Protein AF-A0A960H5E8-F1 (afdb_monomer)

Sequence (111 aa):
LTPAGRAKLEHTYDDLASAAMRQLREIGGEEAVQTFARRRIDNILAGVADGPHDVESTADRVADALTRAGYATSTTKVKGPMQGIQICQHHCPVSHVAEEFPELCEAEQQA

Secondary structure (DSSP, 8-state):
--HHHHTTT-HHHHHHHHHHHHHHHHHHHHHHHHHHHHHHHHHHSTTGGGS--SHHHHHHHHHHHHHHTT-EEEEEEEPSSS-EEEEEEEE-TTHHHHHH-THHHHHHHH-

pLDDT: mean 89.27, std 11.64, range [52.84, 98.5]

Solvent-accessible surface area (backbone atoms only — not comparable to full-atom values): 6371 Å² total; per-residue (Å²): 131,53,75,74,65,57,67,74,79,51,59,74,60,44,55,51,49,40,52,51,51,50,52,43,32,73,77,51,34,68,64,43,45,43,50,49,24,41,53,52,46,53,61,49,50,57,70,45,82,76,53,69,90,50,69,64,61,35,49,48,42,47,31,51,30,41,35,76,70,54,25,46,49,42,72,44,80,45,87,61,103,60,82,46,75,43,80,46,75,80,40,62,76,53,52,74,40,31,74,82,39,52,47,44,57,52,32,58,74,73,107

Structure (mmCIF, N/CA/C/O backbone):
data_AF-A0A960H5E8-F1
#
_entry.id   AF-A0A960H5E8-F1
#
loop_
_atom_site.group_PDB
_atom_site.id
_atom_site.type_symbol
_atom_site.label_atom_id
_atom_site.label_alt_id
_atom_site.label_comp_id
_atom_site.label_asym_id
_atom_site.label_entity_id
_atom_site.label_seq_id
_atom_site.pdbx_PDB_ins_code
_atom_site.Cartn_x
_atom_site.Cartn_y
_atom_site.Cartn_z
_atom_site.occupancy
_atom_site.B_iso_or_equiv
_atom_site.auth_seq_id
_atom_site.auth_comp_id
_atom_site.auth_asym_id
_atom_site.auth_atom_id
_atom_site.pdbx_PDB_model_num
ATOM 1 N N . LEU A 1 1 ? -3.145 17.301 -9.242 1.00 52.84 1 LEU A N 1
ATOM 2 C CA . LEU A 1 1 ? -4.469 17.415 -8.580 1.00 52.84 1 LEU A CA 1
ATOM 3 C C . LEU A 1 1 ? -4.329 18.234 -7.302 1.00 52.84 1 LEU A C 1
ATOM 5 O O . LEU A 1 1 ? -3.393 17.989 -6.547 1.00 52.84 1 LEU A O 1
ATOM 9 N N . THR A 1 2 ? -5.201 19.218 -7.076 1.00 65.12 2 THR A N 1
ATOM 10 C CA . THR A 1 2 ? -5.228 19.978 -5.813 1.00 65.12 2 THR A CA 1
ATOM 11 C C . THR A 1 2 ? -5.865 19.132 -4.700 1.00 65.12 2 THR A C 1
ATOM 13 O O . THR A 1 2 ? -6.644 18.230 -5.016 1.00 65.12 2 THR A O 1
ATOM 16 N N . PRO A 1 3 ? -5.593 19.411 -3.411 1.00 58.41 3 PRO A N 1
ATOM 17 C CA . PRO A 1 3 ? -6.262 18.729 -2.297 1.00 58.41 3 PRO A CA 1
ATOM 18 C C . PRO A 1 3 ? -7.794 18.777 -2.409 1.00 58.41 3 PRO A C 1
ATOM 20 O O . PRO A 1 3 ? -8.460 17.758 -2.284 1.00 58.41 3 PRO A O 1
ATOM 23 N N . ALA A 1 4 ? -8.342 19.934 -2.794 1.00 53.66 4 ALA A N 1
ATOM 24 C CA . ALA A 1 4 ? -9.774 20.110 -3.043 1.00 53.66 4 ALA A CA 1
ATOM 25 C C . ALA A 1 4 ? -10.301 19.322 -4.262 1.00 53.66 4 ALA A C 1
ATOM 27 O O . ALA A 1 4 ? -11.484 19.003 -4.324 1.00 53.66 4 ALA A O 1
ATOM 28 N N . GLY A 1 5 ? -9.439 19.024 -5.241 1.00 61.91 5 GLY A N 1
ATOM 29 C CA . GLY A 1 5 ? -9.777 18.188 -6.394 1.00 61.91 5 GLY A CA 1
ATOM 30 C C . GLY A 1 5 ? -9.865 16.699 -6.050 1.00 61.91 5 GLY A C 1
ATOM 31 O O . GLY A 1 5 ? -10.713 16.015 -6.608 1.00 61.91 5 GLY A O 1
ATOM 32 N N . ARG A 1 6 ? -9.042 16.219 -5.105 1.00 59.91 6 ARG A N 1
ATOM 33 C CA . ARG A 1 6 ? -9.140 14.856 -4.545 1.00 59.91 6 ARG A CA 1
ATOM 34 C C . ARG A 1 6 ? -10.372 14.700 -3.646 1.00 59.91 6 ARG A C 1
ATOM 36 O O . ARG A 1 6 ? -11.086 13.712 -3.723 1.00 59.91 6 ARG A O 1
ATOM 43 N N . ALA A 1 7 ? -10.698 15.748 -2.890 1.00 56.59 7 ALA A N 1
ATOM 44 C CA . ALA A 1 7 ? -11.779 15.750 -1.906 1.00 56.59 7 ALA A CA 1
ATOM 45 C C . ALA A 1 7 ? -13.221 15.634 -2.459 1.00 56.59 7 ALA A C 1
ATOM 47 O O . ALA A 1 7 ? -14.183 15.588 -1.701 1.00 56.59 7 ALA A O 1
ATOM 48 N N . LYS A 1 8 ? -13.440 15.647 -3.779 1.00 55.84 8 LYS A N 1
ATOM 49 C CA . LYS A 1 8 ? -14.803 15.688 -4.349 1.00 55.84 8 LYS A CA 1
ATOM 50 C C . LYS A 1 8 ? -15.371 14.340 -4.790 1.00 55.84 8 LYS A C 1
ATOM 52 O O . LYS A 1 8 ? -16.547 14.303 -5.140 1.00 55.84 8 LYS A O 1
ATOM 57 N N . LEU A 1 9 ? -14.576 13.269 -4.805 1.00 54.38 9 LEU A N 1
ATOM 58 C CA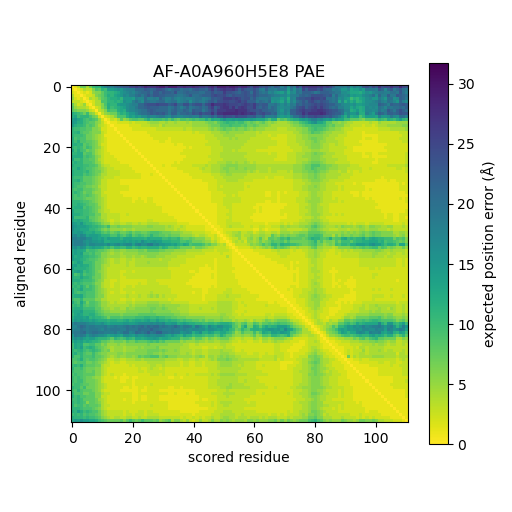 . LEU A 1 9 ? -14.966 12.004 -5.444 1.00 54.38 9 LEU A CA 1
ATOM 59 C C . LEU A 1 9 ? -14.835 10.756 -4.545 1.00 54.38 9 LEU A C 1
ATOM 61 O O . LEU A 1 9 ? -15.449 9.747 -4.875 1.00 54.38 9 LEU A O 1
ATOM 65 N N . GLU A 1 10 ? -14.101 10.807 -3.421 1.00 57.44 10 GLU A N 1
ATOM 66 C CA . GLU A 1 10 ? -13.531 9.577 -2.815 1.00 57.44 10 GLU A CA 1
ATOM 67 C C . GLU A 1 10 ? -13.783 9.378 -1.300 1.00 57.44 10 GLU A C 1
ATOM 69 O O . GLU A 1 10 ? -13.540 8.296 -0.773 1.00 57.44 10 GLU A O 1
ATOM 74 N N . HIS A 1 11 ? -14.366 10.353 -0.589 1.00 63.03 11 HIS A N 1
ATOM 75 C CA . HIS A 1 11 ? -14.387 10.329 0.886 1.00 63.03 11 HIS A CA 1
ATOM 76 C C . HIS A 1 11 ? -15.181 9.191 1.544 1.00 63.03 11 HIS A C 1
ATOM 78 O O . HIS A 1 11 ? -14.735 8.666 2.555 1.00 63.03 11 HIS A O 1
ATOM 84 N N . THR A 1 12 ? -16.327 8.758 1.006 1.00 72.81 12 THR A N 1
ATOM 85 C CA . THR A 1 12 ? -17.149 7.764 1.728 1.00 72.81 12 THR A CA 1
ATOM 86 C C . THR A 1 12 ? -16.499 6.382 1.791 1.00 72.81 12 THR A C 1
ATOM 88 O O . THR A 1 12 ? -16.753 5.627 2.728 1.00 72.81 12 THR A O 1
ATOM 91 N N . TYR A 1 13 ? -15.685 6.030 0.791 1.00 81.25 13 TYR A N 1
ATOM 92 C CA . TYR A 1 13 ? -14.963 4.759 0.779 1.00 81.25 13 TYR A CA 1
ATOM 93 C C . TYR A 1 13 ? -13.716 4.810 1.654 1.00 81.25 13 TYR A C 1
ATOM 95 O O . TYR A 1 13 ? -13.454 3.836 2.357 1.00 81.25 13 TYR A O 1
ATOM 103 N N . ASP A 1 14 ? -13.013 5.942 1.682 1.00 85.00 14 ASP A N 1
ATOM 104 C CA . ASP A 1 14 ? -11.876 6.130 2.583 1.00 85.00 14 ASP A CA 1
ATOM 105 C C . ASP A 1 14 ? -12.322 6.139 4.048 1.00 85.00 14 ASP A C 1
ATOM 107 O O . ASP A 1 14 ? -11.700 5.482 4.876 1.00 85.00 14 ASP A O 1
ATOM 111 N N . ASP A 1 15 ? -13.448 6.785 4.366 1.00 88.38 15 ASP A N 1
ATOM 112 C CA . ASP A 1 15 ? -14.023 6.771 5.716 1.00 88.38 15 ASP A CA 1
ATOM 113 C C . ASP A 1 15 ? -14.346 5.340 6.172 1.00 88.38 15 ASP A C 1
ATOM 115 O O . ASP A 1 15 ? -14.029 4.943 7.299 1.00 88.38 15 ASP A O 1
ATOM 119 N N . LEU A 1 16 ? -14.953 4.543 5.283 1.00 93.00 16 LEU A N 1
ATOM 120 C CA . LEU A 1 16 ? -15.242 3.134 5.546 1.00 93.00 16 LEU A CA 1
ATOM 121 C C . LEU A 1 16 ? -13.954 2.315 5.704 1.00 93.00 16 LEU A C 1
ATOM 123 O O . LEU A 1 16 ? -13.866 1.489 6.613 1.00 93.00 16 LEU A O 1
ATOM 127 N N . ALA A 1 17 ? -12.955 2.540 4.850 1.00 94.19 17 ALA A N 1
ATOM 128 C CA . ALA A 1 17 ? -11.670 1.852 4.914 1.00 94.19 17 ALA A CA 1
ATOM 129 C C . ALA A 1 17 ? -10.921 2.181 6.215 1.00 94.19 17 ALA A C 1
ATOM 131 O O . ALA A 1 17 ? -10.480 1.265 6.908 1.00 94.19 17 ALA A O 1
ATOM 132 N N . SER A 1 18 ? -10.854 3.453 6.608 1.00 95.31 18 SER A N 1
ATOM 133 C CA . SER A 1 18 ? -10.258 3.885 7.876 1.00 95.31 18 SER A CA 1
ATOM 134 C C . SER A 1 18 ? -11.022 3.334 9.080 1.00 95.31 18 SER A C 1
ATOM 136 O O . SER A 1 18 ? -10.412 2.919 10.064 1.00 95.31 18 SER A O 1
ATOM 138 N N . ALA A 1 19 ? -12.357 3.266 9.026 1.00 96.56 19 ALA A N 1
ATOM 139 C CA . ALA A 1 19 ? -13.147 2.607 10.069 1.00 96.56 19 ALA A CA 1
ATOM 140 C C . ALA A 1 19 ? -12.826 1.103 10.176 1.00 96.56 19 ALA A C 1
ATOM 142 O O . ALA A 1 19 ? -12.635 0.592 11.279 1.00 96.56 19 ALA A O 1
ATOM 143 N N . ALA A 1 20 ? -12.703 0.401 9.046 1.00 97.81 20 ALA A N 1
ATOM 144 C CA . ALA A 1 20 ? -12.335 -1.014 9.029 1.00 97.81 20 ALA A CA 1
ATOM 145 C C . ALA A 1 20 ? -10.912 -1.254 9.563 1.00 97.81 20 ALA A C 1
ATOM 147 O O . ALA A 1 20 ? -10.693 -2.186 10.334 1.00 97.81 20 ALA A O 1
ATOM 148 N N . MET A 1 21 ? -9.956 -0.395 9.202 1.00 98.00 21 MET A N 1
ATOM 149 C CA . MET A 1 21 ? -8.570 -0.469 9.675 1.00 98.00 21 MET A CA 1
ATOM 150 C C . MET A 1 21 ? -8.453 -0.186 11.178 1.00 98.00 21 MET A C 1
ATOM 152 O O . MET A 1 21 ? -7.717 -0.887 11.874 1.00 98.00 21 MET A O 1
ATOM 156 N N . ARG A 1 22 ? -9.232 0.767 11.714 1.00 98.38 22 ARG A N 1
ATOM 157 C CA . ARG A 1 22 ? -9.340 0.983 13.168 1.00 98.38 22 ARG A CA 1
ATOM 158 C C . ARG A 1 22 ? -9.863 -0.264 13.871 1.00 98.38 22 ARG A C 1
ATOM 160 O O . ARG A 1 22 ? -9.236 -0.725 14.819 1.00 98.38 22 ARG A O 1
ATOM 167 N N . GLN A 1 23 ? -10.935 -0.865 13.356 1.00 98.50 23 GLN A N 1
ATOM 168 C CA . GLN A 1 23 ? -11.487 -2.094 13.926 1.00 98.50 23 GLN A CA 1
ATOM 169 C C . GLN A 1 23 ? -10.487 -3.261 13.877 1.00 98.50 23 GLN A C 1
ATOM 171 O O . GLN A 1 23 ? -10.398 -4.044 14.822 1.00 98.50 23 GLN A O 1
ATOM 176 N N . LEU A 1 24 ? -9.715 -3.378 12.791 1.00 98.50 24 LEU A N 1
ATOM 177 C CA . LEU A 1 24 ? -8.649 -4.373 12.670 1.00 98.50 24 LEU A CA 1
ATOM 178 C C . LEU A 1 24 ? -7.577 -4.170 13.748 1.00 98.50 24 LEU A C 1
ATO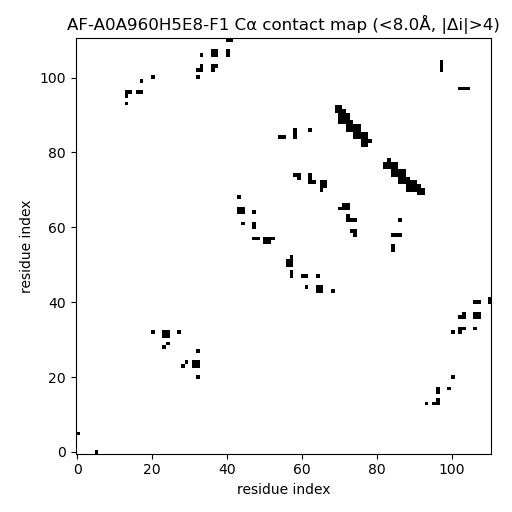M 180 O O . LEU A 1 24 ? -7.185 -5.138 14.399 1.00 98.50 24 LEU A O 1
ATOM 184 N N . ARG A 1 25 ? -7.145 -2.921 13.962 1.00 98.38 25 ARG A N 1
ATOM 185 C CA . ARG A 1 25 ? -6.183 -2.557 15.009 1.00 98.38 25 ARG A CA 1
ATOM 186 C C . ARG A 1 25 ? -6.734 -2.839 16.409 1.00 98.38 25 ARG A C 1
ATOM 188 O O . ARG A 1 25 ? -6.001 -3.337 17.254 1.00 98.38 25 ARG A O 1
ATOM 195 N N . GLU A 1 26 ? -8.014 -2.574 16.658 1.00 98.44 26 GLU A N 1
ATOM 196 C CA . GLU A 1 26 ? -8.656 -2.856 17.950 1.00 98.44 26 GLU A CA 1
ATOM 197 C C . GLU A 1 26 ? -8.725 -4.356 18.264 1.00 98.44 26 GLU A C 1
ATOM 199 O O . GLU A 1 26 ? -8.471 -4.763 19.396 1.00 98.44 26 GLU A O 1
ATOM 204 N N . ILE A 1 27 ? -9.063 -5.187 17.274 1.00 98.38 27 ILE A N 1
ATOM 205 C CA . ILE A 1 27 ? -9.228 -6.636 17.470 1.00 98.38 27 ILE A CA 1
ATOM 206 C C . ILE A 1 27 ? -7.877 -7.365 17.470 1.00 98.38 27 ILE A C 1
ATOM 208 O O . ILE A 1 27 ? -7.693 -8.316 18.227 1.00 98.38 27 ILE A O 1
ATOM 212 N N . GLY A 1 28 ? -6.958 -6.965 16.589 1.00 96.94 28 GLY A N 1
ATOM 213 C CA . GLY A 1 28 ? -5.723 -7.698 16.292 1.00 96.94 28 GLY A CA 1
ATOM 214 C C . GLY A 1 28 ? -4.426 -6.970 16.647 1.00 96.94 28 GLY A C 1
ATOM 215 O O . GLY A 1 28 ? -3.350 -7.520 16.423 1.00 96.94 28 GLY A O 1
ATOM 216 N N . GLY A 1 29 ? -4.502 -5.754 17.187 1.00 98.06 29 GLY A N 1
ATOM 217 C CA . GLY A 1 29 ? -3.336 -4.936 17.512 1.00 98.06 29 GLY A CA 1
ATOM 218 C C . GLY A 1 29 ? -2.605 -4.382 16.284 1.00 98.06 29 GLY A C 1
ATOM 219 O O . GLY A 1 29 ? -3.059 -4.488 15.143 1.00 98.06 29 GLY A O 1
ATOM 220 N N . GLU A 1 30 ? -1.439 -3.781 16.527 1.00 97.06 30 GLU A N 1
ATOM 221 C CA . GLU A 1 30 ? -0.580 -3.205 15.481 1.00 97.06 30 GLU A CA 1
ATOM 222 C C . GLU A 1 30 ? 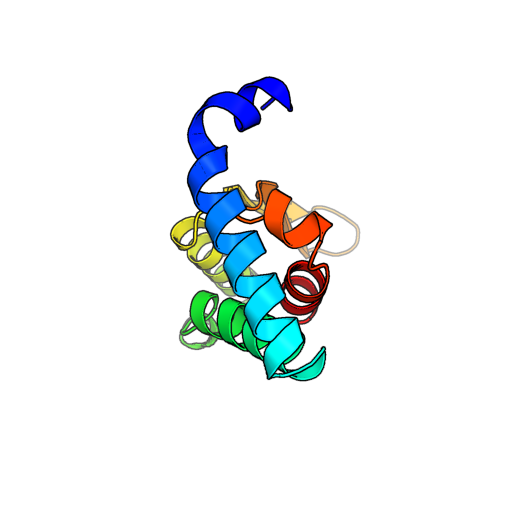-0.063 -4.265 14.496 1.00 97.06 30 GLU A C 1
ATOM 224 O O . GLU A 1 30 ? -0.015 -4.026 13.290 1.00 97.06 30 GLU A O 1
ATOM 229 N N . GLU A 1 31 ? 0.247 -5.473 14.978 1.00 97.62 31 GLU A N 1
ATOM 230 C CA . GLU A 1 31 ? 0.739 -6.573 14.138 1.00 97.62 31 GLU A CA 1
ATOM 231 C C . GLU A 1 31 ? -0.280 -6.971 13.058 1.00 97.62 31 GLU A C 1
ATOM 233 O O . GLU A 1 31 ? 0.094 -7.278 11.922 1.00 97.62 31 GLU A O 1
ATOM 238 N N . ALA A 1 32 ? -1.581 -6.921 13.366 1.00 98.38 32 ALA A N 1
ATOM 239 C CA . ALA A 1 32 ? -2.625 -7.204 12.386 1.00 98.38 32 ALA A CA 1
ATOM 240 C C . ALA A 1 32 ? -2.654 -6.163 11.257 1.00 98.38 32 ALA A C 1
ATOM 242 O O . ALA A 1 32 ? -2.832 -6.529 10.093 1.00 98.38 32 ALA A O 1
ATOM 243 N N . VAL A 1 33 ? -2.425 -4.886 11.582 1.00 98.44 33 VAL A N 1
ATOM 244 C CA . VAL A 1 33 ? -2.329 -3.799 10.598 1.00 98.44 33 VAL A CA 1
ATOM 245 C C . VAL A 1 33 ? -1.091 -3.974 9.719 1.00 98.44 33 VAL A C 1
ATOM 247 O O . VAL A 1 33 ? -1.209 -3.939 8.494 1.00 98.44 33 VAL A O 1
ATOM 250 N N . GLN A 1 34 ? 0.073 -4.248 10.314 1.00 98.31 34 GLN A N 1
ATOM 251 C CA . GLN A 1 34 ? 1.318 -4.507 9.576 1.00 98.31 34 GLN A CA 1
ATOM 252 C C . GLN A 1 34 ? 1.183 -5.723 8.652 1.00 98.31 34 GLN A C 1
ATOM 254 O O . GLN A 1 34 ? 1.552 -5.678 7.477 1.00 98.31 34 GLN A O 1
ATOM 259 N N . THR A 1 35 ? 0.579 -6.802 9.153 1.00 98.50 35 THR A N 1
ATOM 260 C CA . THR A 1 35 ? 0.316 -8.017 8.374 1.00 98.50 35 THR A CA 1
ATOM 261 C C . THR A 1 35 ? -0.623 -7.735 7.206 1.00 98.50 35 THR A C 1
ATOM 263 O O . THR A 1 35 ? -0.394 -8.216 6.094 1.00 98.50 35 THR A O 1
ATOM 266 N N . PHE A 1 36 ? -1.683 -6.958 7.433 1.00 98.44 36 PHE A N 1
ATOM 267 C CA . PHE A 1 36 ? -2.593 -6.545 6.372 1.00 98.44 36 PHE A CA 1
ATOM 268 C C . PHE A 1 36 ? -1.873 -5.707 5.311 1.00 98.44 36 PHE A C 1
ATOM 270 O O . PHE A 1 36 ? -1.983 -6.016 4.123 1.00 98.44 36 PHE A O 1
ATOM 277 N N . ALA A 1 37 ? -1.101 -4.701 5.728 1.00 98.25 37 ALA A N 1
ATOM 278 C CA . ALA A 1 37 ? -0.337 -3.838 4.835 1.00 98.25 37 ALA A CA 1
ATOM 279 C C . ALA A 1 37 ? 0.627 -4.645 3.957 1.00 98.25 37 ALA A C 1
ATOM 281 O O . ALA A 1 37 ? 0.614 -4.503 2.731 1.00 98.25 37 ALA A O 1
ATOM 282 N N . ARG A 1 38 ? 1.380 -5.573 4.565 1.00 98.19 38 ARG A N 1
ATOM 283 C CA . ARG A 1 38 ? 2.306 -6.446 3.840 1.00 98.19 38 ARG A CA 1
ATOM 284 C C . ARG A 1 38 ? 1.588 -7.339 2.832 1.00 98.19 38 ARG A C 1
ATOM 286 O O . ARG A 1 38 ? 1.945 -7.353 1.659 1.00 98.19 38 ARG A O 1
ATOM 293 N N . ARG A 1 39 ? 0.516 -8.018 3.250 1.00 98.12 39 ARG A N 1
ATOM 294 C CA . ARG A 1 39 ? -0.284 -8.860 2.342 1.00 98.12 39 ARG A CA 1
ATOM 295 C C . ARG A 1 39 ? -0.876 -8.062 1.189 1.00 98.12 39 ARG A C 1
ATOM 297 O O . ARG A 1 39 ? -0.968 -8.574 0.078 1.00 98.12 39 ARG A O 1
ATOM 304 N N . ARG A 1 40 ? -1.303 -6.823 1.439 1.00 97.19 40 ARG A N 1
ATOM 305 C CA . ARG A 1 40 ? -1.867 -5.961 0.402 1.00 97.19 40 ARG A CA 1
ATOM 306 C C . ARG A 1 40 ? -0.839 -5.676 -0.691 1.00 97.19 40 ARG A C 1
ATOM 308 O O . ARG A 1 40 ? -1.169 -5.873 -1.857 1.00 97.19 40 ARG A O 1
ATOM 315 N N . ILE A 1 41 ? 0.372 -5.239 -0.339 1.00 97.25 41 ILE A N 1
ATOM 316 C CA . ILE A 1 41 ? 1.399 -4.952 -1.351 1.00 97.25 41 ILE A CA 1
ATOM 317 C C . ILE A 1 41 ? 1.899 -6.227 -2.039 1.00 97.25 41 ILE A C 1
ATOM 319 O O . ILE A 1 41 ? 2.019 -6.235 -3.262 1.00 97.25 41 ILE A O 1
ATOM 323 N N . ASP A 1 42 ? 2.070 -7.326 -1.300 1.00 97.44 42 ASP A N 1
ATOM 324 C CA . ASP A 1 42 ? 2.464 -8.618 -1.875 1.00 97.44 42 ASP A CA 1
ATOM 325 C C . ASP A 1 42 ? 1.443 -9.089 -2.928 1.00 97.44 42 ASP A C 1
ATOM 327 O O . ASP A 1 42 ? 1.816 -9.554 -4.003 1.00 97.44 42 ASP A O 1
ATOM 331 N N . ASN A 1 43 ? 0.143 -8.903 -2.663 1.00 97.62 43 ASN A N 1
ATOM 332 C CA . ASN A 1 43 ? -0.917 -9.214 -3.624 1.00 97.62 43 ASN A CA 1
ATOM 333 C C . ASN A 1 43 ? -0.895 -8.29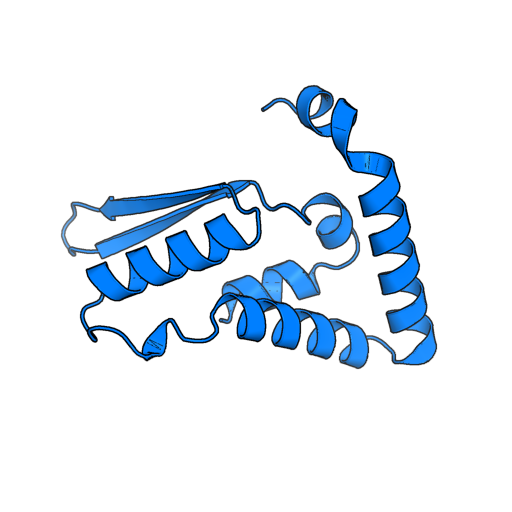6 -4.853 1.00 97.62 43 ASN A C 1
ATOM 335 O O . ASN A 1 43 ? -1.195 -8.754 -5.954 1.00 97.62 43 ASN A O 1
ATOM 339 N N . ILE A 1 44 ? -0.561 -7.011 -4.688 1.00 96.94 44 ILE A N 1
ATOM 340 C CA . ILE A 1 44 ? -0.437 -6.075 -5.815 1.00 96.94 44 ILE A CA 1
ATOM 341 C C . ILE A 1 44 ? 0.729 -6.486 -6.716 1.00 96.94 44 ILE A C 1
ATOM 343 O O . ILE A 1 44 ? 0.578 -6.515 -7.935 1.00 96.94 44 ILE A O 1
ATOM 347 N N . LEU A 1 45 ? 1.873 -6.830 -6.122 1.00 96.00 45 LEU A N 1
ATOM 348 C CA . LEU A 1 45 ? 3.095 -7.202 -6.839 1.00 96.00 45 LEU A CA 1
ATOM 349 C C . LEU A 1 45 ? 3.139 -8.683 -7.247 1.00 96.00 45 LEU A C 1
ATOM 351 O O . LEU A 1 45 ? 4.135 -9.143 -7.812 1.00 96.00 45 LEU A O 1
ATOM 355 N N . ALA A 1 46 ? 2.065 -9.435 -7.000 1.00 95.38 46 ALA A N 1
ATOM 356 C CA . ALA A 1 46 ? 1.977 -10.837 -7.371 1.00 95.38 46 ALA A CA 1
ATOM 357 C C . ALA A 1 46 ? 2.241 -11.024 -8.878 1.00 95.38 46 ALA A C 1
ATOM 359 O O . ALA A 1 46 ? 1.635 -10.372 -9.730 1.00 95.38 46 ALA A O 1
ATOM 360 N N . GLY A 1 47 ? 3.174 -11.920 -9.202 1.00 89.81 47 GLY A N 1
ATOM 361 C CA . GLY A 1 47 ? 3.565 -12.243 -10.577 1.00 89.81 47 GLY A CA 1
ATOM 362 C C . GLY A 1 47 ? 4.528 -11.254 -11.243 1.00 89.81 47 GLY A C 1
ATOM 363 O O . GLY A 1 47 ? 4.962 -11.487 -12.370 1.00 89.81 47 GLY A O 1
ATOM 364 N N . VAL A 1 48 ? 4.943 -10.173 -10.569 1.00 92.19 48 VAL A N 1
ATOM 365 C CA . VAL A 1 48 ? 5.976 -9.263 -11.105 1.00 92.19 48 VAL A CA 1
ATOM 366 C C . VAL A 1 48 ? 7.304 -9.998 -11.333 1.00 92.19 48 VAL A C 1
ATOM 368 O O . VAL A 1 48 ? 8.004 -9.719 -12.310 1.00 92.19 48 VAL A O 1
ATOM 371 N N . ALA A 1 49 ? 7.646 -10.958 -10.472 1.00 87.19 49 ALA A N 1
ATOM 372 C CA . ALA A 1 49 ? 8.889 -11.726 -10.556 1.00 87.19 49 ALA A CA 1
ATOM 373 C C . ALA A 1 49 ? 8.906 -12.786 -11.677 1.00 87.19 49 ALA A C 1
ATOM 375 O O . ALA A 1 49 ? 9.979 -13.284 -12.007 1.00 87.19 49 ALA A O 1
ATOM 376 N N . ASP A 1 50 ? 7.757 -13.094 -12.288 1.00 89.44 50 ASP A N 1
ATOM 377 C CA . ASP A 1 50 ? 7.632 -14.172 -13.284 1.00 89.44 50 ASP A CA 1
ATOM 378 C C . ASP A 1 50 ? 8.115 -13.760 -14.688 1.00 89.44 50 ASP A C 1
ATOM 380 O O . ASP A 1 50 ? 8.225 -14.588 -15.593 1.00 89.44 50 ASP A O 1
ATOM 384 N N . GLY A 1 51 ? 8.375 -12.466 -14.898 1.00 83.19 51 GLY A N 1
ATOM 385 C CA . GLY A 1 51 ? 8.862 -11.926 -16.166 1.00 83.19 51 GLY A CA 1
ATOM 386 C C . GLY A 1 51 ? 10.394 -11.895 -16.288 1.00 83.19 51 GLY A C 1
ATOM 387 O O . GLY A 1 51 ? 11.113 -12.358 -15.404 1.00 83.19 51 GLY A O 1
ATOM 388 N N . PRO A 1 52 ? 10.921 -11.298 -17.374 1.00 83.69 52 PRO A N 1
ATOM 389 C CA . PRO A 1 52 ? 12.358 -11.111 -17.568 1.00 83.69 52 PRO A CA 1
ATOM 390 C C . PRO A 1 52 ? 13.043 -10.454 -16.363 1.00 83.69 52 PRO A C 1
ATOM 392 O O . PRO A 1 52 ? 12.499 -9.516 -15.770 1.00 83.69 52 PRO A O 1
ATOM 395 N N . HIS A 1 53 ? 14.247 -10.934 -16.039 1.00 84.94 53 HIS A N 1
ATOM 396 C CA . HIS A 1 53 ? 15.026 -10.522 -14.864 1.00 84.94 53 HIS A CA 1
ATOM 397 C C . HIS A 1 53 ? 15.850 -9.240 -15.062 1.00 84.94 53 HIS A C 1
ATOM 399 O O . HIS A 1 53 ? 16.682 -8.913 -14.217 1.00 84.94 53 HIS A O 1
ATOM 405 N N . ASP A 1 54 ? 15.668 -8.512 -16.166 1.00 90.81 54 ASP A N 1
ATOM 406 C CA . ASP A 1 54 ? 16.302 -7.206 -16.308 1.00 90.81 54 ASP A CA 1
ATOM 407 C C . ASP A 1 54 ? 15.559 -6.141 -15.483 1.00 90.81 54 ASP A C 1
ATOM 409 O O . ASP A 1 54 ? 14.345 -6.210 -15.255 1.00 90.81 54 ASP A O 1
ATOM 413 N N . VAL A 1 55 ? 16.322 -5.160 -14.997 1.00 89.69 55 VAL A N 1
ATOM 414 C CA . VAL A 1 55 ? 15.830 -4.129 -14.071 1.00 89.69 55 VAL A CA 1
ATOM 415 C C . VAL A 1 55 ? 14.757 -3.256 -14.720 1.00 89.69 55 VAL A C 1
ATOM 417 O O . VAL A 1 55 ? 13.824 -2.845 -14.037 1.00 89.69 55 VAL A O 1
ATOM 420 N N . GLU A 1 56 ? 14.856 -2.999 -16.027 1.00 90.94 56 GLU A N 1
ATOM 421 C CA . GLU A 1 56 ? 13.911 -2.148 -16.753 1.00 90.94 56 GLU A CA 1
ATOM 422 C C . GLU A 1 56 ? 12.550 -2.803 -16.883 1.00 90.94 56 GLU A C 1
ATOM 424 O O . GLU A 1 56 ? 11.562 -2.268 -16.381 1.00 90.94 56 GLU A O 1
ATOM 429 N N . SER A 1 57 ? 12.521 -4.014 -17.428 1.00 92.12 57 SER A N 1
ATOM 430 C CA . SER A 1 57 ? 11.293 -4.788 -17.538 1.00 92.12 57 SER A CA 1
ATOM 431 C C . SER A 1 57 ? 10.669 -5.056 -16.169 1.00 92.12 57 SER A C 1
ATOM 433 O O . SER A 1 57 ? 9.448 -5.118 -16.053 1.00 92.12 57 SER A O 1
ATOM 435 N N . THR A 1 58 ? 11.479 -5.245 -15.123 1.00 93.38 58 THR A N 1
ATOM 436 C CA . THR A 1 58 ? 10.963 -5.438 -13.760 1.00 93.38 58 THR A CA 1
ATOM 437 C C . THR A 1 58 ? 10.327 -4.157 -13.224 1.00 93.38 58 THR A C 1
ATOM 439 O O . THR A 1 58 ? 9.207 -4.210 -12.720 1.00 93.38 58 THR A O 1
ATOM 442 N N . ALA A 1 59 ? 10.987 -3.006 -13.379 1.00 93.56 59 ALA A N 1
ATOM 443 C CA . ALA A 1 59 ? 10.455 -1.719 -12.939 1.00 93.56 59 ALA A CA 1
ATOM 444 C C . ALA A 1 59 ? 9.149 -1.351 -13.661 1.00 93.56 59 ALA A C 1
ATOM 446 O O . ALA A 1 59 ? 8.210 -0.887 -13.015 1.00 93.56 59 ALA A O 1
ATOM 447 N N . ASP A 1 60 ? 9.060 -1.613 -14.968 1.00 94.00 60 ASP A N 1
ATOM 448 C CA . ASP A 1 60 ? 7.835 -1.392 -15.742 1.00 94.00 60 ASP A CA 1
ATOM 449 C C . ASP A 1 60 ? 6.694 -2.294 -15.247 1.00 94.00 60 ASP A C 1
ATOM 451 O O . ASP A 1 60 ? 5.587 -1.816 -15.009 1.00 94.00 60 ASP A O 1
ATOM 455 N N . ARG A 1 61 ? 6.966 -3.579 -14.967 1.00 95.25 61 ARG A N 1
ATOM 456 C CA . ARG A 1 61 ? 5.956 -4.492 -14.398 1.00 95.25 61 ARG A CA 1
ATOM 457 C C . ARG A 1 61 ? 5.484 -4.069 -13.008 1.00 95.25 61 ARG A C 1
ATOM 459 O O . ARG A 1 61 ? 4.294 -4.202 -12.722 1.00 95.25 61 ARG A O 1
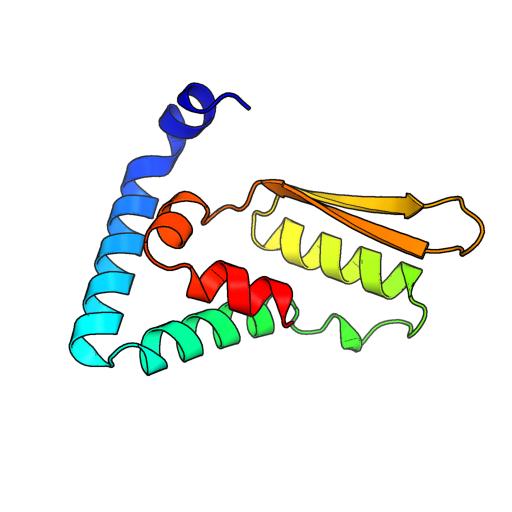ATOM 466 N N . VAL A 1 62 ? 6.381 -3.562 -12.157 1.00 95.12 62 VAL A N 1
ATOM 467 C CA . VAL A 1 62 ? 6.010 -2.986 -10.851 1.00 95.12 62 VAL A CA 1
ATOM 468 C C . VAL A 1 62 ? 5.101 -1.775 -11.053 1.00 95.12 62 VAL A C 1
ATOM 470 O O . VAL A 1 62 ? 4.037 -1.697 -10.438 1.00 95.12 62 VAL A O 1
ATOM 473 N N . ALA A 1 63 ? 5.480 -0.846 -11.935 1.00 95.00 63 ALA A N 1
ATOM 474 C CA . ALA A 1 63 ? 4.678 0.340 -12.212 1.00 95.00 63 ALA A CA 1
ATOM 475 C C . ALA A 1 63 ? 3.287 -0.029 -12.750 1.00 95.00 63 ALA A C 1
ATOM 477 O O . ALA A 1 63 ? 2.295 0.513 -12.263 1.00 95.00 63 ALA A O 1
ATOM 478 N N . ASP A 1 64 ? 3.196 -0.992 -13.667 1.00 95.19 64 ASP A N 1
ATOM 479 C CA . ASP A 1 64 ? 1.930 -1.490 -14.207 1.00 95.19 64 ASP A CA 1
ATOM 480 C C . ASP A 1 64 ? 1.061 -2.168 -13.141 1.00 95.19 64 ASP A C 1
ATOM 482 O O . ASP A 1 64 ? -0.159 -1.986 -13.117 1.00 95.19 64 ASP A O 1
ATOM 486 N N . ALA A 1 65 ? 1.668 -2.959 -12.252 1.00 96.38 65 ALA A N 1
ATOM 487 C CA . ALA A 1 65 ? 0.971 -3.604 -11.144 1.00 96.38 65 ALA A CA 1
ATOM 488 C C . ALA A 1 65 ? 0.352 -2.573 -10.192 1.00 96.38 65 ALA A C 1
ATOM 490 O O . ALA A 1 65 ? -0.840 -2.649 -9.885 1.00 96.38 65 ALA A O 1
ATOM 491 N N . LEU A 1 66 ? 1.127 -1.555 -9.813 1.00 95.50 66 LEU A N 1
ATOM 492 C CA . LEU A 1 66 ? 0.644 -0.428 -9.019 1.00 95.50 66 LEU A CA 1
ATOM 493 C C . LEU A 1 66 ? -0.459 0.346 -9.761 1.00 95.50 66 LEU A C 1
ATOM 495 O O . LEU A 1 66 ? -1.492 0.653 -9.167 1.00 95.50 66 LEU A O 1
ATOM 499 N N . THR A 1 67 ? -0.311 0.592 -11.069 1.00 94.50 67 THR A N 1
ATOM 500 C CA . THR A 1 67 ? -1.349 1.261 -11.875 1.00 94.50 67 THR A CA 1
ATOM 501 C C . THR A 1 67 ? -2.665 0.485 -11.871 1.00 94.50 67 THR A C 1
ATOM 503 O O . THR A 1 67 ? -3.725 1.070 -11.645 1.00 94.50 67 THR A O 1
ATOM 506 N N . ARG A 1 68 ? -2.627 -0.845 -12.036 1.00 94.75 68 ARG A N 1
ATOM 507 C CA . ARG A 1 68 ? -3.830 -1.694 -11.935 1.00 94.75 68 ARG A CA 1
ATOM 508 C C . ARG A 1 68 ? -4.474 -1.653 -10.549 1.00 94.75 68 ARG A C 1
ATOM 510 O O . ARG A 1 68 ? -5.686 -1.813 -10.448 1.00 94.75 68 ARG A O 1
ATOM 517 N N . ALA A 1 69 ? -3.685 -1.417 -9.504 1.00 93.44 69 ALA A N 1
ATOM 518 C CA . ALA A 1 69 ? -4.162 -1.244 -8.136 1.00 93.44 69 ALA A CA 1
ATOM 519 C C . ALA A 1 69 ? -4.669 0.182 -7.825 1.00 93.44 69 ALA A C 1
ATOM 521 O O . ALA A 1 69 ? -5.004 0.466 -6.676 1.00 93.44 69 ALA A O 1
ATOM 522 N N . GLY A 1 70 ? -4.736 1.076 -8.820 1.00 90.94 70 GLY A N 1
ATOM 523 C CA . GLY A 1 70 ? -5.264 2.438 -8.681 1.00 90.94 70 GLY A CA 1
ATOM 524 C C . GLY A 1 70 ? -4.212 3.509 -8.382 1.00 90.94 70 GLY A C 1
ATOM 525 O O . GLY A 1 70 ? -4.561 4.663 -8.146 1.00 90.94 70 GLY A O 1
ATOM 526 N N . TYR A 1 71 ? -2.925 3.162 -8.396 1.00 92.25 71 TYR A N 1
ATOM 527 C CA . TYR A 1 71 ? -1.845 4.132 -8.237 1.00 92.25 71 TYR A CA 1
ATOM 528 C C . TYR A 1 71 ? -1.632 4.890 -9.544 1.00 92.25 71 TYR A C 1
ATOM 530 O O . TYR A 1 71 ? -1.756 4.335 -10.630 1.00 92.25 71 TYR A O 1
ATOM 538 N N . ALA A 1 72 ? -1.244 6.161 -9.462 1.00 92.25 72 ALA A N 1
ATOM 539 C CA . ALA A 1 72 ? -0.769 6.878 -10.642 1.00 92.25 72 ALA A CA 1
ATOM 540 C C . ALA A 1 72 ? 0.752 6.737 -10.734 1.00 92.25 72 ALA A C 1
ATOM 542 O O . ALA A 1 72 ? 1.483 7.554 -10.169 1.00 92.25 72 ALA A O 1
ATOM 543 N N . THR A 1 73 ? 1.236 5.701 -11.414 1.00 93.62 73 THR A N 1
ATOM 544 C CA . THR A 1 73 ? 2.668 5.381 -11.504 1.00 93.62 73 THR A CA 1
ATOM 545 C C . THR A 1 73 ? 3.236 5.578 -12.906 1.00 93.62 73 THR A C 1
ATOM 547 O O . THR A 1 73 ? 2.537 5.466 -13.907 1.00 93.62 73 THR A O 1
ATOM 550 N N . SER A 1 74 ? 4.529 5.892 -12.983 1.00 91.50 74 SER A N 1
ATOM 551 C CA . SER A 1 74 ? 5.300 5.868 -14.230 1.00 91.50 74 SER A CA 1
ATOM 552 C C . SER A 1 74 ? 6.740 5.455 -13.962 1.00 91.50 74 SER A C 1
ATOM 554 O O . SER A 1 74 ? 7.265 5.722 -12.880 1.00 91.50 74 SER A O 1
ATOM 556 N N . THR A 1 75 ? 7.421 4.918 -14.966 1.00 94.31 75 THR A N 1
ATOM 557 C CA . THR A 1 75 ? 8.868 4.697 -14.928 1.00 94.31 75 THR A CA 1
ATOM 558 C C . THR A 1 75 ? 9.604 5.804 -15.675 1.00 94.31 75 THR A C 1
ATOM 560 O O . THR A 1 75 ? 9.101 6.411 -16.622 1.00 94.31 75 THR A O 1
ATOM 563 N N . THR A 1 76 ? 10.804 6.153 -15.220 1.00 92.31 76 THR A N 1
ATOM 564 C CA . THR A 1 76 ? 11.671 7.118 -15.904 1.00 92.31 76 THR A CA 1
ATOM 565 C C . THR A 1 76 ? 13.117 6.663 -15.808 1.00 92.31 76 THR A C 1
ATOM 567 O O . THR A 1 76 ? 13.618 6.351 -14.728 1.00 92.31 76 THR A O 1
ATOM 570 N N . LYS A 1 77 ? 13.812 6.649 -16.950 1.00 90.62 77 LYS A N 1
ATOM 571 C CA . LYS A 1 77 ? 15.252 6.379 -16.996 1.00 90.62 77 LYS A CA 1
ATOM 572 C C . LYS A 1 77 ? 16.009 7.585 -16.462 1.00 90.62 77 LYS A C 1
ATOM 574 O O . LYS A 1 77 ? 15.897 8.683 -17.008 1.00 90.62 77 LYS A O 1
ATOM 579 N N . VAL A 1 78 ? 16.824 7.370 -15.440 1.00 89.06 78 VAL A N 1
ATOM 580 C CA . VAL A 1 78 ? 17.671 8.409 -14.860 1.00 89.06 78 VAL A CA 1
ATOM 581 C C . VAL A 1 78 ? 19.036 8.353 -15.539 1.00 89.06 78 VAL A C 1
ATOM 583 O O . VAL A 1 78 ? 19.716 7.325 -15.527 1.00 89.06 78 VAL A O 1
ATOM 586 N N . LYS A 1 79 ? 19.432 9.463 -16.170 1.00 80.31 79 LYS A N 1
ATOM 587 C CA . LYS A 1 79 ? 20.754 9.622 -16.787 1.00 80.31 79 LYS A CA 1
ATOM 588 C C . LYS A 1 79 ? 21.679 10.334 -15.800 1.00 80.31 79 LYS A C 1
ATOM 590 O O . LYS A 1 79 ? 21.405 11.462 -15.407 1.00 80.31 79 LYS A O 1
ATOM 595 N N . GLY A 1 80 ? 22.773 9.680 -15.423 1.00 76.00 80 GLY A N 1
ATOM 596 C CA . GLY A 1 80 ? 23.789 10.193 -14.505 1.00 76.00 80 GLY A CA 1
ATOM 597 C C . GLY A 1 80 ? 25.058 9.333 -14.554 1.00 76.00 80 GLY A C 1
ATOM 598 O O . GLY A 1 80 ? 25.163 8.472 -15.429 1.00 76.00 80 GLY A O 1
ATOM 599 N N . PRO A 1 81 ? 26.022 9.526 -13.633 1.00 79.12 81 PRO A N 1
ATOM 600 C CA . PRO A 1 81 ? 27.222 8.685 -13.553 1.00 79.12 81 PRO A CA 1
ATOM 601 C C . PRO A 1 81 ? 26.907 7.198 -13.305 1.00 79.12 81 PRO A C 1
ATOM 603 O O . PRO A 1 81 ? 27.733 6.347 -13.615 1.00 79.12 81 PRO A O 1
ATOM 606 N N . MET A 1 82 ? 25.703 6.881 -12.814 1.00 75.62 82 MET A N 1
ATOM 607 C CA . MET A 1 82 ? 25.123 5.537 -12.841 1.00 75.62 82 MET A CA 1
ATOM 608 C C . MET A 1 82 ? 23.812 5.558 -13.633 1.00 75.62 82 MET A C 1
ATOM 610 O O . MET A 1 82 ? 23.001 6.471 -13.469 1.00 75.62 82 MET A O 1
ATOM 614 N N . GLN A 1 83 ? 23.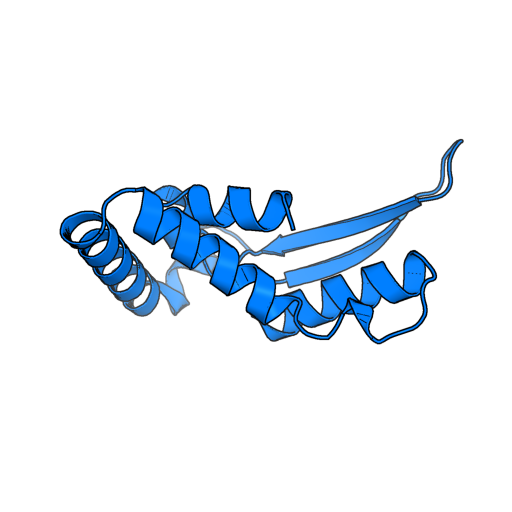610 4.557 -14.492 1.00 83.44 83 GLN A N 1
ATOM 615 C CA . GLN A 1 83 ? 22.323 4.323 -15.147 1.00 83.44 83 GLN A CA 1
ATOM 616 C C . GLN A 1 83 ? 21.364 3.678 -14.148 1.00 83.44 83 GLN A C 1
ATOM 618 O O . GLN A 1 83 ? 21.726 2.718 -13.471 1.00 83.44 83 GLN A O 1
ATOM 623 N N . GLY A 1 84 ? 20.146 4.207 -14.062 1.00 88.12 84 GLY A N 1
ATOM 624 C CA . GLY A 1 84 ? 19.120 3.691 -13.168 1.00 88.12 84 GLY A CA 1
ATOM 625 C C . GLY A 1 84 ? 17.720 3.953 -13.697 1.00 88.12 84 GLY A C 1
ATOM 626 O O . GLY A 1 84 ? 17.524 4.707 -14.656 1.00 88.12 84 GLY A O 1
ATOM 627 N N . ILE A 1 85 ? 16.744 3.321 -13.058 1.00 91.75 85 ILE A N 1
ATOM 628 C CA . ILE A 1 85 ? 15.327 3.487 -13.365 1.00 91.75 85 ILE A CA 1
ATOM 629 C C . ILE A 1 85 ? 14.628 3.894 -12.087 1.00 91.75 85 ILE A C 1
ATOM 631 O O . ILE A 1 85 ? 14.834 3.295 -11.035 1.00 91.75 85 ILE A O 1
ATOM 635 N N . GLN A 1 86 ? 13.833 4.948 -12.192 1.00 91.69 86 GLN A N 1
ATOM 636 C CA . GLN A 1 86 ? 13.020 5.453 -11.108 1.00 91.69 86 GLN A CA 1
ATOM 637 C C . GLN A 1 86 ? 11.564 5.088 -11.369 1.00 91.69 86 GLN A C 1
ATOM 639 O O . GLN A 1 86 ? 11.052 5.315 -12.467 1.00 91.69 86 GLN A O 1
ATOM 644 N N . ILE A 1 87 ? 10.901 4.570 -10.339 1.00 91.81 87 ILE A N 1
ATOM 645 C CA . ILE A 1 87 ? 9.448 4.427 -10.298 1.00 91.81 87 ILE A CA 1
ATOM 646 C C . ILE A 1 87 ? 8.904 5.663 -9.578 1.00 91.81 87 ILE A C 1
ATOM 648 O O . ILE A 1 87 ? 9.256 5.931 -8.431 1.00 91.81 87 ILE A O 1
ATOM 652 N N . CYS A 1 88 ? 8.079 6.444 -10.269 1.00 91.81 88 CYS A N 1
ATOM 653 C CA . CYS A 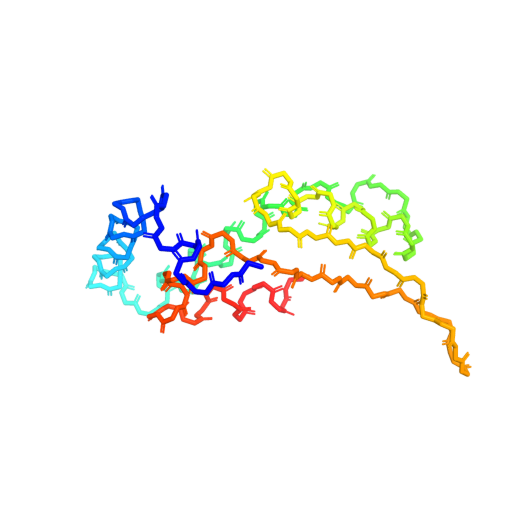1 88 ? 7.454 7.650 -9.736 1.00 91.81 88 CYS A CA 1
ATOM 654 C C . CYS A 1 88 ? 5.980 7.375 -9.442 1.00 91.81 88 CYS A C 1
ATOM 656 O O . CYS A 1 88 ? 5.211 7.093 -10.361 1.00 91.81 88 CYS A O 1
ATOM 658 N N . GLN A 1 89 ? 5.577 7.506 -8.179 1.00 88.31 89 GLN A N 1
ATOM 659 C CA . GLN A 1 89 ? 4.184 7.439 -7.742 1.00 88.31 89 GLN A CA 1
ATOM 660 C C . GLN A 1 89 ? 3.643 8.861 -7.555 1.00 88.31 89 GLN A C 1
ATOM 662 O O . GLN A 1 89 ? 3.995 9.566 -6.614 1.00 88.31 89 GLN A O 1
ATOM 667 N N . HIS A 1 90 ? 2.780 9.300 -8.463 1.00 88.75 90 HIS A N 1
ATOM 668 C CA . HIS A 1 90 ? 2.173 10.632 -8.434 1.00 88.75 90 HIS A CA 1
ATOM 669 C C . HIS A 1 90 ? 0.930 10.695 -7.541 1.00 88.75 90 HIS A C 1
ATOM 671 O O . HIS A 1 90 ? 0.526 11.778 -7.112 1.00 88.75 90 HIS A O 1
ATOM 677 N N . HIS A 1 91 ? 0.303 9.544 -7.290 1.00 88.06 91 HIS A N 1
ATOM 678 C CA . HIS A 1 91 ? -0.867 9.416 -6.432 1.00 88.06 91 HIS A CA 1
ATOM 679 C C . HIS A 1 91 ? -0.952 8.005 -5.839 1.00 88.06 91 HIS A C 1
ATOM 681 O O . HIS A 1 91 ? -0.739 7.018 -6.547 1.00 88.06 91 HIS A O 1
ATOM 687 N N . CYS A 1 92 ? -1.270 7.942 -4.544 1.00 90.19 92 CYS A N 1
ATOM 688 C CA . CYS A 1 92 ? -1.620 6.725 -3.827 1.00 90.19 92 CYS A CA 1
ATOM 689 C C . CYS A 1 92 ? -3.142 6.701 -3.608 1.00 90.19 92 CYS A C 1
ATOM 691 O O . CYS A 1 92 ? -3.650 7.655 -3.015 1.00 90.19 92 CYS A O 1
ATOM 693 N N . PRO A 1 93 ? -3.853 5.637 -4.022 1.00 89.56 93 PRO A N 1
ATOM 694 C CA . PRO A 1 93 ? -5.308 5.545 -3.885 1.00 89.56 93 PRO A CA 1
ATOM 695 C C . PRO A 1 93 ? -5.763 5.390 -2.431 1.00 89.56 93 PRO A C 1
ATOM 697 O O . PRO A 1 93 ? -6.939 5.526 -2.141 1.00 89.56 93 PRO A O 1
ATOM 700 N N . VAL A 1 94 ? -4.842 5.087 -1.512 1.00 92.12 94 VAL A N 1
ATOM 701 C CA . VAL A 1 94 ? -5.127 4.950 -0.077 1.00 92.12 94 VAL A CA 1
ATOM 702 C C . VAL A 1 94 ? -4.459 6.052 0.740 1.00 92.12 94 VAL A C 1
ATOM 704 O O . VAL A 1 94 ? -4.270 5.886 1.939 1.00 92.12 94 VAL A O 1
ATOM 707 N N . SER A 1 95 ? -4.084 7.181 0.118 1.00 91.44 95 SER A N 1
ATOM 708 C CA . SER A 1 95 ? -3.309 8.227 0.800 1.00 91.44 95 SER A CA 1
ATOM 709 C C . SER A 1 95 ? -3.989 8.748 2.062 1.00 91.44 95 SER A C 1
ATOM 711 O O . SER A 1 95 ? -3.296 9.027 3.027 1.00 91.44 95 SER A O 1
ATOM 713 N N . HIS A 1 96 ? -5.322 8.855 2.071 1.00 90.00 96 HIS A N 1
ATOM 714 C CA . HIS A 1 96 ? -6.047 9.331 3.248 1.00 90.00 96 HIS A CA 1
ATOM 715 C C . HIS A 1 96 ? -6.065 8.296 4.379 1.00 90.00 96 HIS A C 1
ATOM 717 O O . HIS A 1 96 ? -5.814 8.630 5.529 1.00 90.00 96 HIS A O 1
ATOM 723 N N . VAL A 1 97 ? -6.273 7.016 4.054 1.00 94.69 97 VAL A N 1
ATOM 724 C CA . VAL A 1 97 ? -6.179 5.929 5.042 1.00 94.69 97 VAL A CA 1
ATOM 725 C C . VAL A 1 97 ? -4.752 5.846 5.598 1.00 94.69 97 VAL A C 1
ATOM 727 O O . VAL A 1 97 ? -4.551 5.719 6.800 1.00 94.69 97 VAL A O 1
ATOM 730 N N . ALA A 1 98 ? -3.743 5.987 4.740 1.00 94.62 98 ALA A N 1
ATOM 731 C CA . ALA A 1 98 ? -2.341 5.922 5.133 1.00 94.62 98 ALA A CA 1
ATOM 732 C C . ALA A 1 98 ? -1.881 7.089 6.033 1.00 94.62 98 ALA A C 1
ATOM 734 O O . ALA A 1 98 ? -0.850 6.961 6.688 1.00 94.62 98 ALA A O 1
ATOM 735 N N . GLU A 1 99 ? -2.634 8.196 6.116 1.00 93.88 99 GLU A N 1
ATOM 736 C CA . GLU A 1 99 ? -2.376 9.268 7.094 1.00 93.88 99 GLU A CA 1
ATOM 737 C C . GLU A 1 99 ? -2.575 8.780 8.543 1.00 93.88 99 GLU A C 1
ATOM 739 O O . GLU A 1 99 ? -1.856 9.220 9.439 1.00 93.88 99 GLU A O 1
ATOM 744 N N . GLU A 1 100 ? -3.513 7.856 8.779 1.00 95.88 100 GLU A N 1
ATOM 745 C CA . GLU A 1 100 ? -3.769 7.237 10.095 1.00 95.88 100 GLU A CA 1
ATOM 746 C C . GLU A 1 100 ? -3.064 5.870 10.260 1.00 95.88 100 GLU A C 1
ATOM 748 O O . GLU A 1 100 ? -2.807 5.406 11.380 1.00 95.88 100 GLU A O 1
ATOM 753 N N . PHE A 1 101 ? -2.735 5.224 9.139 1.00 97.56 101 PHE A N 1
ATOM 754 C CA . PHE A 1 101 ? -2.148 3.884 9.063 1.00 97.56 101 PHE A CA 1
ATOM 755 C C . PHE A 1 101 ? -0.851 3.890 8.226 1.00 97.56 101 PHE A C 1
ATOM 757 O O . PHE A 1 101 ? -0.845 3.377 7.098 1.00 97.56 101 PHE A O 1
ATOM 764 N N . PRO A 1 102 ? 0.252 4.482 8.736 1.00 96.88 102 PRO A N 1
ATOM 765 C CA . PRO A 1 102 ? 1.519 4.607 8.007 1.00 96.88 102 PRO A CA 1
ATOM 766 C C . PRO A 1 102 ? 2.156 3.261 7.635 1.00 96.88 102 PRO A C 1
ATOM 768 O O . PRO A 1 102 ? 2.944 3.205 6.690 1.00 96.88 102 PRO A O 1
ATOM 771 N N . GLU A 1 103 ? 1.762 2.169 8.295 1.00 97.81 103 GLU A N 1
ATOM 772 C CA . GLU A 1 103 ? 2.199 0.804 7.995 1.00 97.81 103 GLU A CA 1
ATOM 773 C C . GLU A 1 103 ? 1.930 0.425 6.523 1.00 97.81 103 GLU A C 1
ATOM 775 O O . GLU A 1 103 ? 2.668 -0.368 5.940 1.00 97.81 103 GLU A O 1
ATOM 780 N N . LEU A 1 104 ? 0.902 1.020 5.894 1.00 97.00 104 LEU A N 1
ATOM 781 C CA . LEU A 1 104 ? 0.614 0.869 4.462 1.00 97.00 104 LEU A CA 1
ATOM 782 C C . LEU A 1 104 ? 1.758 1.408 3.590 1.00 97.00 104 LEU A C 1
ATOM 7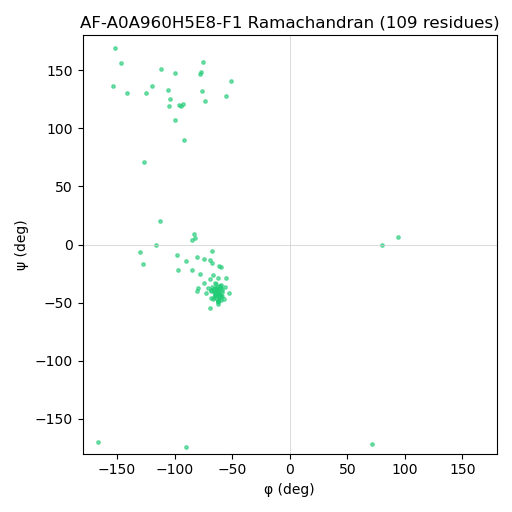84 O O . LEU A 1 104 ? 2.225 0.710 2.692 1.00 97.00 104 LEU A O 1
ATOM 788 N N . CYS A 1 105 ? 2.236 2.618 3.880 1.00 95.75 105 CYS A N 1
ATOM 789 C CA . CYS A 1 105 ? 3.348 3.241 3.161 1.00 95.75 105 CYS A CA 1
ATOM 790 C C . CYS A 1 105 ? 4.672 2.519 3.434 1.00 95.75 105 CYS A C 1
ATOM 792 O O . CYS A 1 105 ? 5.478 2.332 2.526 1.00 95.75 105 CYS A O 1
ATOM 794 N N . GLU A 1 106 ? 4.903 2.099 4.678 1.00 95.81 106 GLU A N 1
ATOM 795 C CA . GLU A 1 106 ? 6.119 1.375 5.055 1.00 95.81 106 GLU A CA 1
ATOM 796 C C . GLU A 1 106 ? 6.212 0.026 4.336 1.00 95.81 106 GLU A C 1
ATOM 798 O O . GLU A 1 106 ? 7.267 -0.316 3.799 1.00 95.81 106 GLU A O 1
ATOM 803 N N . ALA A 1 107 ? 5.103 -0.716 4.265 1.00 96.69 107 ALA A N 1
ATOM 804 C CA . ALA A 1 107 ? 5.050 -1.981 3.544 1.00 96.69 107 ALA A CA 1
ATOM 805 C C . ALA A 1 107 ? 5.315 -1.797 2.043 1.00 96.69 107 ALA A C 1
ATOM 807 O O . ALA A 1 107 ? 6.055 -2.591 1.465 1.00 96.69 107 ALA A O 1
ATOM 808 N N . GLU A 1 108 ? 4.756 -0.747 1.429 1.00 93.44 108 GLU A N 1
ATOM 809 C CA . GLU A 1 108 ? 5.017 -0.378 0.030 1.00 93.44 108 GLU A CA 1
ATOM 810 C C . GLU A 1 108 ? 6.498 -0.096 -0.238 1.00 93.44 108 GLU A C 1
ATOM 812 O O . GLU A 1 108 ? 7.015 -0.479 -1.280 1.00 93.44 108 GLU A O 1
ATOM 817 N N . GLN A 1 109 ? 7.188 0.550 0.702 1.00 90.88 109 GLN A N 1
ATOM 818 C CA . GLN A 1 109 ? 8.589 0.937 0.544 1.00 90.88 109 GLN A CA 1
ATOM 819 C C . GLN A 1 109 ? 9.573 -0.22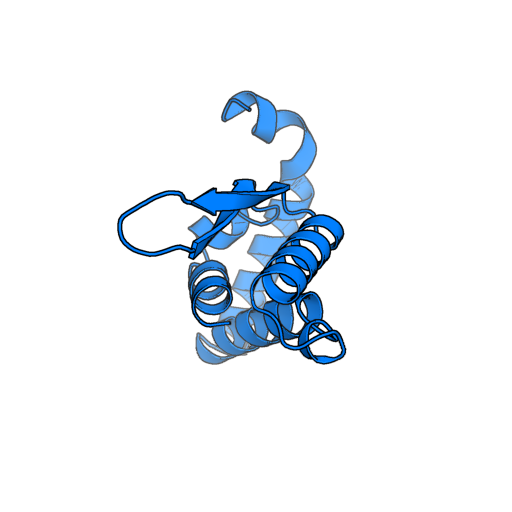6 0.758 1.00 90.88 109 GLN A C 1
ATOM 821 O O . GLN A 1 109 ? 10.699 -0.179 0.266 1.00 90.88 109 GLN A O 1
ATOM 826 N N . GLN A 1 110 ? 9.166 -1.242 1.525 1.00 91.56 110 GLN A N 1
ATOM 827 C CA . GLN A 1 110 ? 9.956 -2.442 1.829 1.00 91.56 110 GLN A CA 1
ATOM 828 C C . GLN A 1 110 ? 9.757 -3.587 0.825 1.00 91.56 110 GLN A C 1
ATOM 830 O O . GLN A 1 110 ? 10.477 -4.587 0.899 1.00 91.56 110 GLN A O 1
ATOM 835 N N . ALA A 1 111 ? 8.725 -3.514 -0.015 1.00 85.50 111 ALA A N 1
ATOM 836 C CA . ALA A 1 111 ? 8.421 -4.515 -1.035 1.00 85.50 111 ALA A CA 1
ATOM 837 C C . ALA A 1 111 ? 9.265 -4.297 -2.298 1.00 85.50 111 ALA A C 1
ATOM 839 O O . ALA A 1 111 ? 9.738 -5.320 -2.841 1.00 85.50 111 ALA A O 1
#

Nearest PDB structures (foldseek):
  7tjk-assembly1_I  TM=2.688E-01  e=4.098E-01  Saccharomyces cerevisiae
  7tjj-assembly1_I  TM=2.836E-01  e=1.767E+00  Saccharomyces cerevisiae
  2dpd-assembly1_B  TM=3.092E-01  e=4.004E+00  Bacillus subtilis
  3zqn-assembly1_I  TM=2.383E-01  e=4.004E+00  Bacillus phage SF6
  3zqp-assembly1_C  TM=2.387E-01  e=7.616E+00  Bacillus phage SF6

Radius of gyration: 15.94 Å; Cα contacts (8 Å, |Δi|>4): 106; chains: 1; bounding box: 44×34×36 Å

Mean predicted aligned error: 5.74 Å

Foldseek 3Di:
DDPVVVVPPAPVVLVVVLVVLVVQCVVPNLVSLLVVLLVVLCVLCPCLVVDDPDQVSSLVSSQVSQVVVVWPWDKDWDDDPDTDIDIDTPDDSNVSSCVVRVSNVVSNVVD